Protein AF-A0A6V7M2S2-F1 (afdb_monomer_lite)

Radius of gyration: 20.78 Å; chains: 1; bounding box: 40×41×48 Å

Sequence (82 aa):
KEQEFLIKKANLTGLIEPQWKNHARNTYIKETTELYFSQLSKKQINDLAEYYRADFELFEYTPDEYLKYGQEVHTELPCRDD

Structure (mmCIF, N/CA/C/O backbone):
data_AF-A0A6V7M2S2-F1
#
_entry.id   AF-A0A6V7M2S2-F1
#
loop_
_atom_site.group_PDB
_atom_site.id
_atom_site.type_symbol
_atom_site.label_atom_id
_atom_site.label_alt_id
_atom_site.label_comp_id
_atom_site.label_asym_id
_atom_site.label_entity_id
_atom_site.label_seq_id
_atom_site.pdbx_PDB_ins_code
_atom_site.Cartn_x
_atom_site.Cartn_y
_atom_site.Cartn_z
_atom_site.occupancy
_atom_site.B_iso_or_equiv
_atom_site.auth_seq_id
_atom_site.auth_comp_id
_atom_site.auth_asym_id
_atom_site.auth_atom_id
_atom_site.pdbx_PDB_model_num
ATOM 1 N N . LYS A 1 1 ? -25.413 4.558 21.955 1.00 71.00 1 LYS A N 1
ATOM 2 C CA . LYS A 1 1 ? -24.340 3.556 22.212 1.00 71.00 1 LYS A CA 1
ATOM 3 C C . LYS A 1 1 ? -24.035 3.490 23.713 1.00 71.00 1 LYS A C 1
ATOM 5 O O . LYS A 1 1 ? -24.223 4.484 24.398 1.00 71.00 1 LYS A O 1
ATOM 10 N N . GLU A 1 2 ? -23.552 2.358 24.233 1.00 85.25 2 GLU A N 1
ATOM 11 C CA . GLU A 1 2 ? -23.233 2.136 25.665 1.00 85.25 2 GLU A CA 1
ATOM 12 C C . GLU A 1 2 ? -22.349 3.230 26.296 1.00 85.25 2 GLU A C 1
ATOM 14 O O . GLU A 1 2 ? -22.572 3.660 27.425 1.00 85.25 2 GLU A O 1
ATOM 19 N N . GLN A 1 3 ? -21.385 3.744 25.533 1.00 86.50 3 GLN A N 1
ATOM 20 C CA . GLN A 1 3 ? -20.469 4.804 25.966 1.00 86.50 3 GLN A CA 1
ATOM 21 C C . GLN A 1 3 ? -21.202 6.117 26.293 1.00 86.50 3 GLN A C 1
ATOM 23 O O . GLN A 1 3 ? -20.917 6.749 27.305 1.00 86.50 3 GLN A O 1
ATOM 28 N N . GLU A 1 4 ? -22.195 6.502 25.489 1.00 88.31 4 GLU A N 1
ATOM 29 C CA . GLU A 1 4 ? -23.008 7.706 25.724 1.00 88.31 4 GLU A CA 1
ATOM 30 C C . GLU A 1 4 ? -23.858 7.558 26.990 1.00 88.31 4 GLU A C 1
ATOM 32 O O . GLU A 1 4 ? -24.028 8.510 27.751 1.00 88.31 4 GLU A O 1
ATOM 37 N N . PHE A 1 5 ? -24.360 6.346 27.247 1.00 90.12 5 PHE A N 1
ATOM 38 C CA . PHE A 1 5 ? -25.118 6.038 28.455 1.00 90.12 5 PHE A CA 1
ATOM 39 C C . PHE A 1 5 ? -24.255 6.181 29.716 1.00 90.12 5 PHE A C 1
ATOM 41 O O . PHE A 1 5 ? -24.698 6.789 30.689 1.00 90.12 5 PHE A O 1
ATOM 48 N N . LEU A 1 6 ? -23.015 5.681 29.692 1.00 92.38 6 LEU A N 1
ATOM 49 C CA . LEU A 1 6 ? -22.076 5.811 30.810 1.00 92.38 6 LEU A CA 1
ATOM 50 C C . LEU A 1 6 ? -21.665 7.268 31.058 1.00 92.38 6 LEU A C 1
ATOM 52 O O . LEU A 1 6 ? -21.671 7.705 32.206 1.00 92.38 6 LEU A O 1
ATOM 56 N N . ILE A 1 7 ? -21.386 8.038 30.000 1.00 91.44 7 ILE A N 1
ATOM 57 C CA . ILE A 1 7 ? -21.062 9.474 30.099 1.00 91.44 7 ILE A CA 1
ATOM 58 C C . ILE A 1 7 ? -22.227 10.248 30.724 1.00 91.44 7 ILE A C 1
ATOM 60 O O . ILE A 1 7 ? -22.025 11.054 31.636 1.00 91.44 7 ILE A O 1
A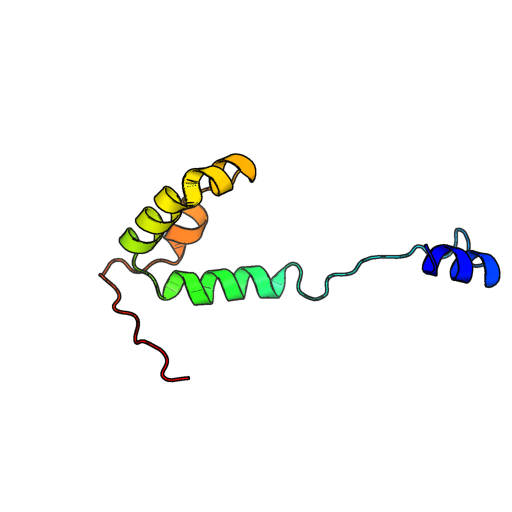TOM 64 N N . LYS A 1 8 ? -23.458 9.954 30.285 1.00 92.19 8 LYS A N 1
ATOM 65 C CA . LYS A 1 8 ? -24.671 10.555 30.843 1.00 92.19 8 LYS A CA 1
ATOM 66 C C . LYS A 1 8 ? -24.870 10.166 32.308 1.00 92.19 8 LYS A C 1
ATOM 68 O O . LYS A 1 8 ? -25.139 11.033 33.131 1.00 92.19 8 LYS A O 1
ATOM 73 N N . LYS A 1 9 ? -24.701 8.885 32.650 1.00 94.19 9 LYS A N 1
ATOM 74 C CA . LYS A 1 9 ? -24.835 8.371 34.024 1.00 94.19 9 LYS A CA 1
ATOM 75 C C . LYS A 1 9 ? -23.792 8.963 34.978 1.00 94.19 9 LYS A C 1
ATOM 77 O O . LYS A 1 9 ? -24.091 9.159 36.150 1.00 94.19 9 LYS A O 1
ATOM 82 N N . ALA A 1 10 ? -22.592 9.253 34.484 1.00 92.81 10 ALA A N 1
ATOM 83 C CA . ALA A 1 10 ? -21.507 9.845 35.259 1.00 92.81 10 ALA A CA 1
ATOM 84 C C . ALA A 1 10 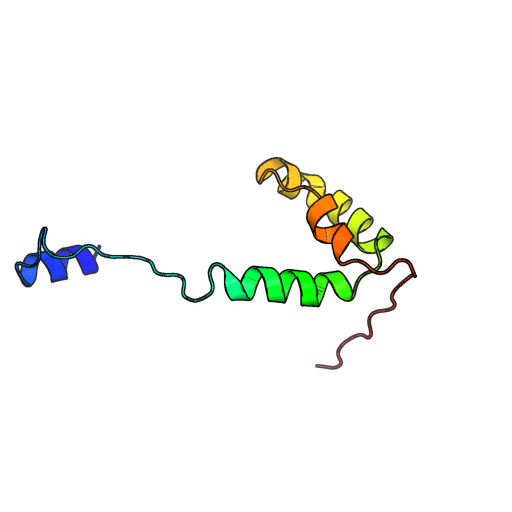? -21.562 11.386 35.339 1.00 92.81 10 ALA A C 1
ATOM 86 O O . ALA A 1 10 ? -20.682 11.980 35.952 1.00 92.81 10 ALA A O 1
ATOM 87 N N . ASN A 1 11 ? -22.568 12.040 34.737 1.00 90.94 11 ASN A N 1
ATOM 88 C CA . ASN A 1 11 ? -22.663 13.503 34.618 1.00 90.94 11 ASN A CA 1
ATOM 89 C C . ASN A 1 11 ? -21.430 14.159 33.964 1.00 90.94 11 ASN A C 1
ATOM 91 O O . ASN A 1 11 ? -21.082 15.293 34.275 1.00 90.94 11 ASN A O 1
ATOM 95 N N . LEU A 1 12 ? -20.787 13.462 33.023 1.00 92.88 12 LEU A N 1
ATOM 96 C CA . LEU A 1 12 ? -19.612 13.964 32.295 1.00 92.88 12 LEU A CA 1
ATOM 97 C C . LEU A 1 12 ? -19.976 14.533 30.913 1.00 92.88 12 LEU A C 1
ATOM 99 O O . LEU A 1 12 ? -19.105 14.789 30.081 1.00 92.88 12 LEU A O 1
ATOM 103 N N . THR A 1 13 ? -21.272 14.716 30.655 1.00 90.19 13 THR A N 1
ATOM 104 C CA . THR A 1 13 ? -21.790 15.261 29.395 1.00 90.19 13 THR A CA 1
ATOM 105 C C . THR A 1 13 ? -21.227 16.662 29.162 1.00 90.19 13 THR A C 1
ATOM 107 O O . THR A 1 13 ? -21.405 17.543 29.997 1.00 90.19 13 THR A O 1
ATOM 110 N N . GLY A 1 14 ? -20.547 16.867 28.033 1.00 87.88 14 GLY A N 1
ATOM 111 C CA . GLY A 1 14 ? -19.912 18.146 27.688 1.00 87.88 14 GLY A CA 1
ATOM 112 C C . GLY A 1 14 ? -18.531 18.372 28.315 1.00 87.88 14 GLY A C 1
ATOM 113 O O . GLY A 1 14 ? -17.866 19.332 27.944 1.00 87.88 14 GLY A O 1
ATOM 114 N N . LEU A 1 15 ? -18.080 17.488 29.215 1.00 90.00 15 LEU A N 1
ATOM 115 C CA . LEU A 1 15 ? -16.713 17.493 29.749 1.00 90.00 15 LEU A CA 1
ATOM 116 C C . LEU A 1 15 ? -15.802 16.517 28.993 1.00 90.00 15 LEU A C 1
ATOM 118 O O . LEU A 1 15 ? -14.618 16.792 28.815 1.00 90.00 15 LEU A O 1
ATOM 122 N N . ILE A 1 16 ? -16.351 15.380 28.557 1.00 86.94 16 ILE A N 1
ATOM 123 C CA . ILE A 1 16 ? -15.639 14.370 27.769 1.00 86.94 16 ILE A CA 1
ATOM 124 C C . ILE A 1 16 ? -16.485 13.913 26.584 1.00 86.94 16 ILE A C 1
ATOM 126 O O . ILE A 1 16 ? -17.717 13.906 26.639 1.00 86.94 16 ILE A O 1
ATOM 130 N N . GLU A 1 17 ? -15.808 13.461 25.536 1.00 84.75 17 GLU A N 1
ATOM 131 C CA . GLU A 1 17 ? -16.426 12.869 24.355 1.00 84.75 17 GLU A CA 1
ATOM 132 C C . GLU A 1 17 ? -15.756 11.531 24.005 1.00 84.75 17 GLU A C 1
ATOM 134 O O . GLU A 1 17 ? -14.544 11.367 24.190 1.00 84.75 17 GLU A O 1
ATOM 139 N N . PRO A 1 18 ? -16.524 10.537 23.526 1.00 82.44 18 PRO A N 1
ATOM 140 C CA . PRO A 1 18 ? -15.967 9.258 23.123 1.00 82.44 18 PRO A CA 1
ATOM 141 C C . PRO A 1 18 ? -15.126 9.429 21.852 1.00 82.44 18 PRO A C 1
ATOM 143 O O . PRO A 1 18 ? -15.641 9.721 20.776 1.00 82.44 18 PRO A O 1
ATOM 146 N N . GLN A 1 19 ? -13.822 9.195 21.977 1.00 78.12 19 GLN A N 1
ATOM 147 C CA . GLN A 1 19 ? -12.867 9.262 20.875 1.00 78.12 19 GLN A CA 1
ATOM 148 C C . GLN A 1 19 ? -12.471 7.850 20.432 1.00 78.12 19 GLN A C 1
ATOM 150 O O . GLN A 1 19 ? -11.911 7.076 21.211 1.00 78.12 19 GLN A O 1
ATOM 155 N N . TRP A 1 20 ? -12.721 7.514 19.164 1.00 70.62 20 TRP A N 1
ATOM 156 C CA . TRP A 1 20 ? -12.212 6.283 18.552 1.00 70.62 20 TRP A CA 1
ATOM 157 C C . TRP A 1 20 ? -10.760 6.491 18.116 1.00 70.62 20 TRP A C 1
ATOM 159 O O . TRP A 1 20 ? -10.469 6.851 16.974 1.00 70.62 20 TRP A O 1
ATOM 169 N N . LYS A 1 21 ? -9.828 6.279 19.048 1.00 68.19 21 LYS A N 1
ATOM 170 C CA . LYS A 1 21 ? -8.391 6.309 18.758 1.00 68.19 21 LYS A CA 1
ATOM 171 C C . LYS A 1 21 ? -7.940 4.955 18.206 1.00 68.19 21 LYS A C 1
ATOM 173 O O . LYS A 1 21 ? -7.701 4.022 18.964 1.00 68.19 21 LYS A O 1
ATOM 178 N N . ASN A 1 22 ? -7.775 4.857 16.887 1.00 62.75 22 ASN A N 1
ATOM 179 C CA . ASN A 1 22 ? -6.998 3.770 16.287 1.00 62.75 22 ASN A CA 1
ATOM 180 C C . ASN A 1 22 ? -5.517 4.010 16.610 1.00 62.75 22 ASN A C 1
ATOM 182 O O . ASN A 1 22 ? -4.858 4.809 15.949 1.00 62.75 22 ASN A O 1
ATOM 186 N N . HIS A 1 23 ? -4.987 3.339 17.633 1.00 55.38 23 HIS A N 1
ATOM 187 C CA . HIS A 1 23 ? -3.577 3.478 18.025 1.00 55.38 23 HIS A CA 1
ATOM 188 C C . HIS A 1 23 ? -2.589 3.123 16.894 1.00 55.38 23 HIS A C 1
ATOM 190 O O . HIS A 1 23 ? -1.464 3.608 16.900 1.00 55.38 23 HIS A O 1
ATOM 196 N N . ALA A 1 24 ? -3.024 2.351 15.893 1.00 56.88 24 ALA A N 1
ATOM 197 C CA . ALA A 1 24 ? -2.228 1.962 14.729 1.00 56.88 24 ALA A CA 1
ATOM 198 C C . ALA A 1 24 ? -2.290 2.950 13.541 1.00 56.88 24 ALA A C 1
ATOM 200 O O . ALA A 1 24 ? -1.640 2.717 12.526 1.00 56.88 24 ALA A O 1
ATOM 201 N N . ARG A 1 25 ? -3.091 4.028 13.611 1.00 57.62 25 ARG A N 1
ATOM 202 C CA . ARG A 1 25 ? -3.636 4.668 12.396 1.00 57.62 25 ARG A CA 1
ATOM 203 C C . ARG A 1 25 ? -2.621 5.328 11.457 1.00 57.62 25 ARG A C 1
ATOM 205 O O . ARG A 1 25 ? -2.968 5.467 10.300 1.00 57.62 25 ARG A O 1
ATOM 212 N N . ASN A 1 26 ? -1.424 5.736 11.894 1.00 56.25 26 ASN A N 1
ATOM 213 C CA . ASN A 1 26 ? -0.536 6.527 11.021 1.00 56.25 26 ASN A CA 1
ATOM 214 C C . ASN A 1 26 ? 0.920 6.051 10.943 1.00 56.25 26 ASN A C 1
ATOM 216 O O . ASN A 1 26 ? 1.465 6.014 9.844 1.00 56.25 26 ASN A O 1
ATOM 220 N N . THR A 1 27 ? 1.561 5.687 12.056 1.00 59.94 27 THR A N 1
ATOM 221 C CA . THR A 1 27 ? 2.975 5.262 12.036 1.00 59.94 27 THR A CA 1
ATOM 222 C C . THR A 1 27 ? 3.122 3.869 11.434 1.00 59.94 27 THR A C 1
ATOM 224 O O . THR A 1 27 ? 3.892 3.677 10.499 1.00 59.94 27 THR A O 1
ATOM 227 N N . TYR A 1 28 ? 2.284 2.931 11.885 1.00 73.88 28 TYR A N 1
ATOM 228 C CA . TYR A 1 28 ? 2.356 1.542 11.440 1.00 73.88 28 TYR A CA 1
ATOM 229 C C . TYR A 1 28 ? 2.010 1.388 9.957 1.00 73.88 28 TYR A C 1
ATOM 231 O O . TYR A 1 28 ? 2.624 0.579 9.277 1.00 73.88 28 TYR A O 1
ATOM 239 N N . ILE A 1 29 ? 1.069 2.183 9.430 1.00 80.38 29 ILE A N 1
ATOM 240 C CA . ILE A 1 29 ? 0.625 2.044 8.035 1.00 80.38 29 ILE A CA 1
ATOM 241 C C . ILE A 1 29 ? 1.764 2.350 7.063 1.00 80.38 29 ILE A C 1
ATOM 243 O O . ILE A 1 29 ? 2.006 1.552 6.169 1.00 80.38 29 ILE A O 1
ATOM 247 N N . LYS A 1 30 ? 2.495 3.458 7.243 1.00 84.75 30 LYS A N 1
ATOM 248 C CA . LYS A 1 30 ? 3.591 3.811 6.326 1.00 84.75 30 LYS A CA 1
ATOM 249 C C . LYS A 1 30 ? 4.723 2.789 6.366 1.00 84.75 30 LYS A C 1
ATOM 251 O O . LYS A 1 30 ? 5.135 2.317 5.314 1.00 84.75 30 LYS A O 1
ATOM 256 N N . 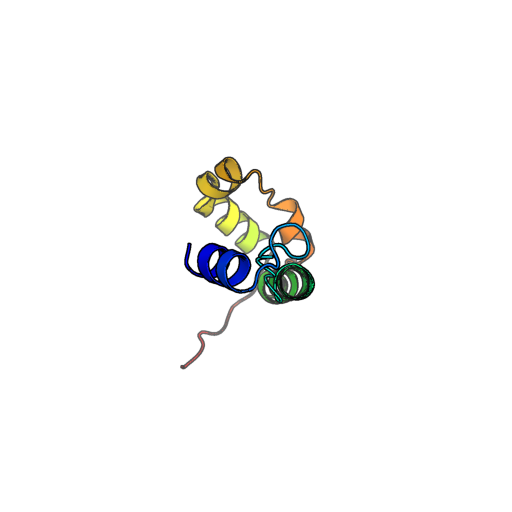GLU A 1 31 ? 5.163 2.421 7.568 1.00 88.38 31 GLU A N 1
ATOM 257 C CA . GLU A 1 31 ? 6.223 1.425 7.769 1.00 88.38 31 GLU A CA 1
ATOM 258 C C . GLU A 1 31 ? 5.829 0.062 7.187 1.00 88.38 31 GLU A C 1
ATOM 260 O O . GLU A 1 31 ? 6.629 -0.596 6.530 1.00 88.38 31 GLU A O 1
ATOM 265 N N . THR A 1 32 ? 4.571 -0.341 7.372 1.00 89.62 32 THR A N 1
ATOM 266 C CA . THR A 1 32 ? 4.042 -1.609 6.857 1.00 89.62 32 THR A CA 1
ATOM 267 C C . THR A 1 32 ? 3.913 -1.590 5.336 1.00 89.62 32 THR A C 1
ATOM 269 O O . THR A 1 32 ? 4.294 -2.557 4.678 1.00 89.62 32 THR A O 1
ATOM 272 N N . THR A 1 33 ? 3.416 -0.491 4.762 1.00 91.31 33 THR A N 1
ATOM 273 C CA . THR A 1 33 ? 3.346 -0.299 3.308 1.00 91.31 33 THR A CA 1
ATOM 274 C C . THR A 1 33 ? 4.737 -0.397 2.691 1.00 91.31 33 THR A C 1
ATOM 276 O O . THR A 1 33 ? 4.939 -1.173 1.762 1.00 91.31 33 THR A O 1
ATOM 279 N N . GLU A 1 34 ? 5.715 0.326 3.232 1.00 93.69 34 GLU A N 1
ATOM 280 C CA . GLU A 1 34 ? 7.099 0.268 2.758 1.00 93.69 34 GLU A CA 1
ATOM 281 C C . GLU A 1 34 ? 7.693 -1.144 2.895 1.00 93.69 34 GLU A C 1
ATOM 283 O O . GLU A 1 34 ? 8.268 -1.671 1.940 1.00 93.69 34 GLU A O 1
ATOM 288 N N . LEU A 1 35 ? 7.495 -1.802 4.042 1.00 93.06 35 LEU A N 1
ATOM 289 C CA . LEU A 1 35 ? 8.001 -3.151 4.301 1.00 93.06 35 LEU A CA 1
ATOM 290 C C . LEU A 1 35 ? 7.499 -4.178 3.280 1.00 93.06 35 LEU A C 1
ATOM 292 O O . LEU A 1 35 ? 8.273 -5.026 2.842 1.00 93.06 35 LEU A O 1
ATOM 296 N N . TYR A 1 36 ? 6.220 -4.139 2.910 1.00 93.69 36 TYR A N 1
ATOM 297 C CA . TYR A 1 36 ? 5.665 -5.119 1.977 1.00 93.69 36 TYR A CA 1
ATOM 298 C C . TYR A 1 36 ? 5.926 -4.756 0.514 1.00 93.69 36 TYR A C 1
ATOM 300 O O . TYR A 1 36 ? 6.343 -5.620 -0.254 1.00 93.69 36 TYR A O 1
ATOM 308 N N . PHE A 1 37 ? 5.754 -3.493 0.114 1.00 95.25 37 PHE A N 1
ATOM 309 C CA . PHE A 1 37 ? 5.970 -3.102 -1.284 1.00 95.25 37 PHE A CA 1
ATOM 310 C C . PHE A 1 37 ? 7.451 -3.112 -1.691 1.00 95.25 37 PHE A C 1
ATOM 312 O O . PHE A 1 37 ? 7.745 -3.321 -2.866 1.00 95.25 37 PHE A O 1
ATOM 319 N N . SER A 1 38 ? 8.388 -2.995 -0.741 1.00 95.06 38 SER A N 1
ATOM 320 C CA . SER A 1 38 ? 9.827 -3.172 -1.009 1.00 95.06 38 SER A CA 1
ATOM 321 C C . SER A 1 38 ? 10.248 -4.605 -1.341 1.00 95.06 38 SER A C 1
ATOM 323 O O . SER A 1 38 ? 11.354 -4.822 -1.841 1.00 95.06 38 SER A O 1
ATOM 325 N N . GLN A 1 39 ? 9.373 -5.588 -1.116 1.00 94.50 39 GLN A N 1
ATOM 326 C CA . GLN A 1 39 ? 9.598 -6.988 -1.492 1.00 94.50 39 GLN A CA 1
ATOM 327 C C . GLN A 1 39 ? 9.126 -7.300 -2.919 1.00 94.50 39 GLN A C 1
ATOM 329 O O . GLN A 1 39 ? 9.317 -8.414 -3.395 1.00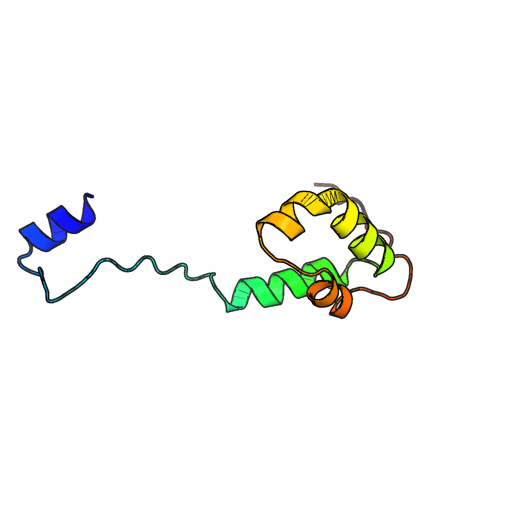 94.50 39 GLN A O 1
ATOM 334 N N . LEU A 1 40 ? 8.493 -6.345 -3.604 1.00 96.12 40 LEU A N 1
ATOM 335 C CA . LEU A 1 40 ? 7.951 -6.528 -4.946 1.00 96.12 40 LEU A CA 1
ATOM 336 C C . LEU A 1 40 ? 8.779 -5.771 -5.978 1.00 96.12 40 LEU A C 1
ATOM 338 O O . LEU A 1 40 ? 9.280 -4.675 -5.721 1.00 96.12 40 LEU A O 1
ATOM 342 N N . SER A 1 41 ? 8.843 -6.312 -7.190 1.00 97.00 41 SER A N 1
ATOM 343 C CA . SER A 1 41 ? 9.312 -5.558 -8.349 1.00 97.00 41 SER A CA 1
ATOM 344 C C . SER A 1 41 ? 8.277 -4.516 -8.770 1.00 97.00 41 SER A C 1
ATOM 346 O O . SER A 1 41 ? 7.069 -4.736 -8.649 1.00 97.00 41 SER A O 1
ATOM 348 N N . LYS A 1 42 ? 8.717 -3.405 -9.366 1.00 97.19 42 LYS A N 1
ATOM 349 C CA . LYS A 1 42 ? 7.813 -2.390 -9.937 1.00 97.19 42 LYS A CA 1
ATOM 350 C C . LYS A 1 42 ? 6.832 -2.981 -10.947 1.00 97.19 42 LYS A C 1
ATOM 352 O O . LYS A 1 42 ? 5.687 -2.544 -11.020 1.00 97.19 42 LYS A O 1
ATOM 357 N N . LYS A 1 43 ? 7.253 -4.009 -11.695 1.00 96.38 43 LYS A N 1
ATOM 358 C CA . LYS A 1 43 ? 6.362 -4.741 -12.599 1.00 96.38 43 LYS A CA 1
ATOM 359 C C . LYS A 1 43 ? 5.231 -5.430 -11.827 1.00 96.38 43 LYS A C 1
ATOM 361 O O . LYS A 1 43 ? 4.075 -5.237 -12.178 1.00 96.38 43 LYS A O 1
ATOM 366 N N . GLN A 1 44 ? 5.551 -6.175 -10.769 1.00 96.12 44 GLN A N 1
ATOM 367 C CA . GLN A 1 44 ? 4.544 -6.837 -9.928 1.00 96.12 44 GLN A CA 1
ATOM 368 C C . GLN A 1 44 ? 3.592 -5.825 -9.274 1.00 96.12 44 GLN A C 1
ATOM 370 O O . GLN A 1 44 ? 2.398 -6.089 -9.189 1.00 96.12 44 GLN A O 1
ATOM 375 N N . ILE A 1 45 ? 4.087 -4.652 -8.865 1.00 96.62 45 ILE A N 1
ATOM 376 C CA . ILE A 1 45 ? 3.243 -3.574 -8.319 1.00 96.62 45 ILE A CA 1
ATOM 377 C C . ILE A 1 45 ? 2.257 -3.056 -9.373 1.00 96.62 45 ILE A C 1
ATOM 379 O O . ILE A 1 45 ? 1.078 -2.897 -9.070 1.00 96.62 45 ILE A O 1
ATOM 383 N N . ASN A 1 46 ? 2.707 -2.832 -10.609 1.00 96.75 46 ASN A N 1
ATOM 384 C CA . ASN A 1 46 ? 1.819 -2.429 -11.702 1.00 96.75 46 ASN A CA 1
ATOM 385 C C . ASN A 1 46 ? 0.792 -3.516 -12.045 1.00 96.75 46 ASN A C 1
ATOM 387 O O . ASN A 1 46 ? -0.379 -3.202 -12.233 1.00 96.75 46 ASN A O 1
ATOM 391 N N . ASP A 1 47 ? 1.209 -4.785 -12.083 1.00 96.62 47 ASP A N 1
ATOM 392 C CA . ASP A 1 47 ? 0.303 -5.912 -12.331 1.00 96.62 47 ASP A CA 1
ATOM 393 C C . ASP A 1 47 ? -0.786 -5.994 -11.234 1.00 96.62 47 ASP A C 1
ATOM 395 O O . ASP A 1 47 ? -1.959 -6.217 -11.534 1.00 96.62 47 ASP A O 1
ATOM 399 N N . LEU A 1 48 ? -0.421 -5.758 -9.964 1.00 95.62 48 LEU A N 1
ATOM 400 C CA . LEU A 1 48 ? -1.365 -5.671 -8.843 1.00 95.62 48 LEU A CA 1
ATOM 401 C C . LEU A 1 48 ? -2.304 -4.467 -8.962 1.00 95.62 48 LEU A C 1
ATOM 403 O O . LEU A 1 48 ? -3.500 -4.610 -8.722 1.00 95.62 48 LEU A O 1
ATOM 407 N N . ALA A 1 49 ? -1.779 -3.295 -9.322 1.00 96.31 49 ALA A N 1
ATOM 408 C CA . ALA A 1 49 ? -2.582 -2.088 -9.489 1.00 96.31 49 ALA A CA 1
ATOM 409 C C . ALA A 1 49 ? -3.625 -2.251 -10.604 1.00 96.31 49 ALA A C 1
ATOM 411 O O . ALA A 1 49 ? -4.762 -1.822 -10.437 1.00 96.31 49 ALA A O 1
ATOM 412 N N . GLU A 1 50 ? -3.270 -2.923 -11.702 1.00 97.62 50 GLU A N 1
ATOM 413 C CA . GLU A 1 50 ? -4.222 -3.250 -12.767 1.00 97.62 50 GLU A CA 1
ATOM 414 C C . GLU A 1 50 ? -5.268 -4.268 -12.293 1.00 97.62 50 GLU A C 1
ATOM 416 O O . GLU A 1 50 ? -6.460 -4.095 -12.544 1.00 97.62 50 GLU A O 1
ATOM 421 N N . TYR A 1 51 ? -4.854 -5.302 -11.552 1.00 97.75 51 TYR A N 1
ATOM 422 C CA . TYR A 1 51 ? -5.782 -6.292 -10.998 1.00 97.75 51 TYR A CA 1
ATOM 423 C C . TYR A 1 51 ? -6.802 -5.663 -10.029 1.00 97.75 51 TYR A C 1
ATOM 425 O O . TYR A 1 51 ? -7.985 -5.994 -10.079 1.00 97.75 51 TYR A O 1
ATOM 433 N N . TYR A 1 52 ? -6.362 -4.723 -9.185 1.00 96.94 52 TYR A N 1
ATOM 434 C CA . TYR A 1 52 ? -7.192 -4.001 -8.208 1.00 96.94 52 TYR A CA 1
ATOM 435 C C . TYR A 1 52 ? -7.667 -2.627 -8.695 1.00 96.94 52 TYR A C 1
ATOM 437 O O . TYR A 1 52 ? -8.034 -1.766 -7.893 1.00 96.94 52 TYR A O 1
ATOM 445 N N . ARG A 1 53 ? -7.691 -2.398 -10.010 1.00 96.81 53 ARG A N 1
ATOM 446 C CA . ARG A 1 53 ? -7.992 -1.085 -10.589 1.00 96.81 53 ARG A CA 1
ATOM 447 C C . ARG A 1 53 ? -9.303 -0.477 -10.084 1.00 96.81 53 ARG A C 1
ATOM 449 O O . ARG A 1 53 ? -9.344 0.712 -9.782 1.00 96.81 53 ARG A O 1
ATOM 456 N N . ALA A 1 54 ? -10.355 -1.286 -9.964 1.00 97.31 54 ALA A N 1
ATOM 457 C CA . ALA A 1 54 ? -11.658 -0.821 -9.488 1.00 97.31 54 ALA A CA 1
ATOM 458 C C . ALA A 1 54 ? -11.592 -0.257 -8.057 1.00 97.31 54 ALA A C 1
ATOM 460 O O . ALA A 1 54 ? -12.223 0.757 -7.769 1.00 97.31 54 ALA A O 1
ATOM 461 N N . ASP A 1 55 ? -10.796 -0.874 -7.180 1.00 96.75 55 ASP A N 1
ATOM 462 C CA . ASP A 1 55 ? -10.604 -0.391 -5.813 1.00 96.75 55 ASP A CA 1
ATOM 463 C C . ASP A 1 55 ? -9.771 0.897 -5.801 1.00 96.75 55 ASP A C 1
ATOM 465 O O . ASP A 1 55 ? -10.100 1.841 -5.086 1.00 96.75 55 ASP A O 1
ATOM 469 N N . PHE A 1 56 ? -8.727 0.981 -6.633 1.00 94.50 56 PHE A N 1
ATOM 470 C CA . PHE A 1 56 ? -7.923 2.201 -6.767 1.00 94.50 56 PHE A CA 1
ATOM 471 C C . PHE A 1 56 ? -8.768 3.391 -7.236 1.00 94.50 56 PHE A C 1
ATOM 473 O O . PHE A 1 56 ? -8.640 4.481 -6.683 1.00 94.50 56 PHE A O 1
ATOM 480 N N . GLU A 1 57 ? -9.663 3.178 -8.203 1.00 95.06 57 GLU A N 1
ATOM 481 C CA . GLU A 1 57 ? -10.603 4.201 -8.670 1.00 95.06 57 GLU A CA 1
ATOM 482 C C . GLU A 1 57 ? -11.631 4.570 -7.585 1.00 95.06 57 GLU A C 1
ATOM 484 O O . GLU A 1 57 ? -11.896 5.752 -7.374 1.00 95.06 57 GLU A O 1
ATOM 489 N N . LEU A 1 58 ? -12.174 3.588 -6.854 1.00 96.81 58 LEU A N 1
ATOM 490 C CA . LEU A 1 58 ? -13.169 3.815 -5.800 1.00 96.81 58 LEU A CA 1
ATOM 491 C C . LEU A 1 58 ? -12.616 4.617 -4.611 1.00 96.81 58 LEU A C 1
ATOM 493 O O . LEU A 1 58 ? -13.347 5.407 -4.011 1.00 96.81 58 LEU A O 1
ATOM 497 N N . PHE A 1 59 ? -11.351 4.393 -4.251 1.00 94.38 59 PHE A N 1
ATOM 498 C CA . PHE A 1 59 ? -10.706 5.013 -3.089 1.00 94.38 59 PHE A CA 1
ATOM 499 C C . PHE A 1 59 ? -9.722 6.135 -3.447 1.00 94.38 59 PHE A C 1
ATOM 501 O O . PHE A 1 59 ? -9.058 6.657 -2.551 1.00 94.38 59 PHE A O 1
ATOM 508 N N . GLU A 1 60 ? -9.644 6.517 -4.726 1.00 93.69 60 GLU A N 1
ATOM 509 C CA . GLU A 1 60 ? -8.759 7.570 -5.245 1.00 93.69 60 GLU A CA 1
ATOM 510 C C . GLU A 1 60 ? -7.267 7.322 -4.932 1.00 93.69 60 GLU A C 1
ATOM 512 O O . GLU A 1 60 ? -6.501 8.240 -4.631 1.00 93.69 60 GLU A O 1
ATOM 517 N N . TYR A 1 61 ? -6.834 6.060 -5.003 1.00 91.56 61 TYR A N 1
ATOM 518 C CA . TYR A 1 61 ? -5.431 5.677 -4.834 1.00 91.56 61 TYR A CA 1
ATOM 519 C C . TYR A 1 61 ? -4.658 5.756 -6.148 1.00 91.56 61 TYR A C 1
ATOM 521 O O . TYR A 1 61 ? -5.205 5.569 -7.234 1.00 91.56 61 TYR A O 1
ATOM 529 N N . THR A 1 62 ? -3.345 5.986 -6.048 1.00 93.56 62 THR A N 1
ATOM 530 C CA . THR A 1 62 ? -2.444 5.993 -7.208 1.00 93.56 62 THR A CA 1
ATOM 531 C C . THR A 1 62 ? -1.303 4.990 -7.021 1.00 93.56 62 THR A C 1
ATOM 533 O O . THR A 1 62 ? -0.737 4.901 -5.928 1.00 93.56 62 THR A O 1
ATOM 536 N N . PRO A 1 63 ? -0.929 4.227 -8.066 1.00 93.94 63 PRO A N 1
ATOM 537 C CA . PRO A 1 63 ? 0.168 3.262 -7.980 1.00 93.94 63 PRO A CA 1
ATOM 538 C C . PRO A 1 63 ? 1.527 3.926 -7.719 1.00 93.94 63 PRO A C 1
ATOM 540 O O . PRO A 1 63 ? 2.410 3.309 -7.125 1.00 93.94 63 PRO A O 1
ATOM 543 N N . ASP A 1 64 ? 1.678 5.197 -8.100 1.00 95.25 64 ASP A N 1
ATOM 544 C CA . ASP A 1 64 ? 2.906 5.985 -7.953 1.00 95.25 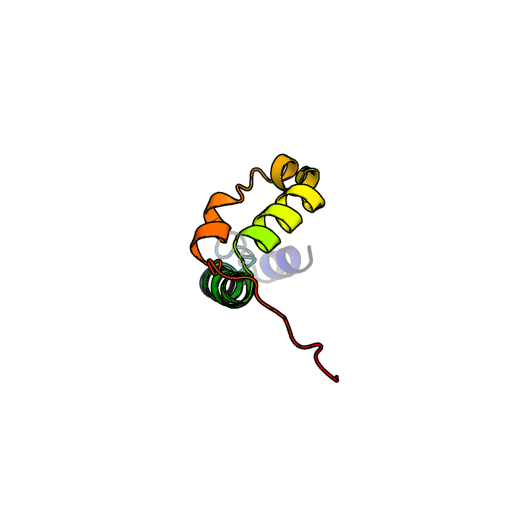64 ASP A CA 1
ATOM 545 C C . ASP A 1 64 ? 3.417 6.049 -6.511 1.00 95.25 64 ASP A C 1
ATOM 547 O O . ASP A 1 64 ? 4.626 6.120 -6.281 1.00 95.25 64 ASP A O 1
ATOM 551 N N . GLU A 1 65 ? 2.526 6.020 -5.518 1.00 90.56 65 GLU A N 1
ATOM 552 C CA . GLU A 1 65 ? 2.930 6.023 -4.111 1.00 90.56 65 GLU A CA 1
ATOM 553 C C . GLU A 1 65 ? 3.619 4.723 -3.697 1.00 90.56 65 GLU A C 1
ATOM 555 O O . GLU A 1 65 ? 4.565 4.762 -2.911 1.00 90.56 65 GLU A O 1
ATOM 560 N N . TYR A 1 66 ? 3.207 3.596 -4.272 1.00 94.50 66 TYR A N 1
ATOM 561 C CA . TYR A 1 66 ? 3.750 2.275 -3.964 1.00 94.50 66 TYR A CA 1
ATOM 562 C C . TYR A 1 66 ? 4.971 1.941 -4.825 1.00 94.50 66 TYR A C 1
ATOM 564 O O . TYR A 1 66 ? 5.923 1.323 -4.347 1.00 94.50 66 TYR A O 1
ATOM 572 N N . LEU A 1 67 ? 4.999 2.418 -6.076 1.00 96.38 67 LEU A N 1
ATOM 573 C CA . LEU A 1 67 ? 6.125 2.245 -7.003 1.00 96.38 67 LEU A CA 1
ATOM 574 C C . LEU A 1 67 ? 7.438 2.845 -6.483 1.00 96.38 67 LEU A C 1
ATOM 576 O O . LEU A 1 67 ? 8.510 2.400 -6.890 1.00 96.38 67 LEU A O 1
ATOM 580 N N . LYS A 1 68 ? 7.373 3.817 -5.565 1.00 95.62 68 LYS A N 1
ATOM 581 C CA . LYS A 1 68 ? 8.546 4.388 -4.878 1.00 95.62 68 LYS A CA 1
ATOM 582 C C . LYS A 1 68 ? 9.320 3.352 -4.063 1.00 95.62 68 LYS A C 1
ATOM 584 O O . LYS A 1 68 ? 10.524 3.512 -3.894 1.00 95.62 68 LYS A O 1
ATOM 589 N N . TYR A 1 69 ? 8.637 2.319 -3.571 1.00 95.31 69 TYR A N 1
ATOM 590 C CA . TYR A 1 69 ? 9.230 1.276 -2.736 1.00 95.31 69 TYR A CA 1
ATOM 591 C C . TYR A 1 69 ? 9.681 0.054 -3.543 1.00 95.31 69 TYR A C 1
ATOM 593 O O . TYR A 1 69 ? 10.530 -0.696 -3.075 1.00 95.31 69 TYR A O 1
ATOM 601 N N . GLY A 1 70 ? 9.140 -0.142 -4.748 1.00 94.94 70 GLY A N 1
ATOM 602 C CA . GLY A 1 70 ? 9.381 -1.340 -5.551 1.00 94.94 70 GLY A CA 1
ATOM 603 C C . GLY A 1 70 ? 10.808 -1.473 -6.086 1.00 94.94 70 GLY A C 1
ATOM 604 O O . GLY A 1 70 ? 11.450 -0.495 -6.477 1.00 94.94 70 GLY A O 1
ATOM 605 N N . GLN A 1 71 ? 11.273 -2.716 -6.179 1.00 93.81 71 GLN A N 1
ATOM 606 C CA . GLN A 1 71 ? 12.562 -3.081 -6.765 1.00 93.81 71 GLN A CA 1
ATOM 607 C C . GLN A 1 71 ? 12.531 -2.967 -8.299 1.00 93.81 71 GLN A C 1
ATOM 609 O O . GLN A 1 71 ? 11.506 -3.209 -8.936 1.00 93.81 71 GLN A O 1
ATOM 614 N N . GLU A 1 72 ? 13.663 -2.629 -8.919 1.00 93.12 72 GLU A N 1
ATOM 615 C CA . GLU A 1 72 ? 13.767 -2.562 -10.391 1.00 93.12 72 GLU A CA 1
ATOM 616 C C . GLU A 1 72 ? 13.822 -3.949 -11.049 1.00 93.12 72 GLU A C 1
ATOM 618 O O . GLU A 1 72 ? 13.384 -4.134 -12.183 1.00 93.12 72 GLU A O 1
ATOM 623 N N . VAL A 1 73 ? 14.379 -4.932 -10.343 1.00 91.19 73 VAL A N 1
ATOM 624 C CA . VAL A 1 73 ? 14.555 -6.302 -10.838 1.00 91.19 73 VAL A CA 1
ATOM 625 C C . VAL A 1 73 ? 13.359 -7.171 -10.476 1.00 91.19 73 VAL A C 1
ATOM 627 O O . VAL A 1 73 ? 12.653 -6.888 -9.512 1.00 91.19 73 VAL A O 1
ATOM 630 N N . HIS A 1 74 ? 13.139 -8.248 -11.234 1.00 83.00 74 HIS A N 1
ATOM 631 C CA 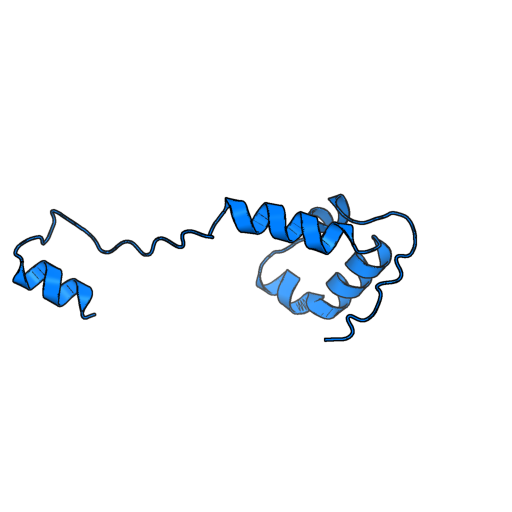. HIS A 1 74 ? 12.132 -9.245 -10.884 1.00 83.00 74 HIS A CA 1
ATOM 632 C C . HIS A 1 74 ? 12.451 -9.842 -9.509 1.00 83.00 74 HIS A C 1
ATOM 634 O O . HIS A 1 74 ? 13.546 -10.361 -9.295 1.00 83.00 74 HIS A O 1
ATOM 640 N N . THR A 1 75 ? 11.471 -9.808 -8.605 1.00 86.06 75 THR A N 1
ATOM 641 C CA . THR A 1 75 ? 11.584 -10.412 -7.278 1.00 86.06 75 THR A CA 1
ATOM 642 C C . THR A 1 75 ? 10.858 -11.753 -7.251 1.00 86.06 75 THR A C 1
ATOM 644 O O . THR A 1 75 ? 9.679 -11.835 -7.606 1.00 86.06 75 THR A O 1
ATOM 647 N N . GLU A 1 76 ? 11.569 -12.813 -6.874 1.00 85.94 76 GLU A N 1
ATOM 648 C CA . GLU A 1 76 ? 10.973 -14.104 -6.535 1.00 85.94 76 GLU A CA 1
ATOM 649 C C . GLU A 1 76 ? 10.684 -14.112 -5.036 1.00 85.94 76 GLU A C 1
ATOM 651 O O . GLU A 1 76 ? 11.580 -13.889 -4.221 1.00 85.94 76 GLU A O 1
ATOM 656 N N . LEU A 1 77 ? 9.422 -14.330 -4.671 1.00 80.94 77 LEU A N 1
ATOM 657 C CA . LEU A 1 77 ? 9.022 -14.419 -3.275 1.00 80.94 77 LEU A CA 1
ATOM 658 C C . LEU A 1 77 ? 9.001 -15.889 -2.858 1.00 80.94 77 LEU A C 1
ATOM 660 O O . LEU A 1 77 ? 8.262 -16.669 -3.467 1.00 80.94 77 LEU A O 1
ATOM 664 N N . PRO A 1 78 ? 9.784 -16.290 -1.842 1.00 81.00 78 PRO A N 1
ATOM 665 C CA . PRO A 1 78 ? 9.701 -17.644 -1.327 1.00 81.00 78 PRO A CA 1
ATOM 666 C C . PRO A 1 78 ? 8.309 -17.865 -0.733 1.00 81.00 78 PRO A C 1
ATOM 668 O O . PRO A 1 78 ? 7.782 -17.011 -0.014 1.00 81.00 78 PRO A O 1
ATOM 671 N N . CYS A 1 79 ? 7.712 -19.020 -1.027 1.00 77.69 79 CYS A N 1
ATOM 672 C CA . CYS A 1 79 ? 6.543 -19.465 -0.281 1.00 77.69 79 CYS A CA 1
ATOM 673 C C . CYS A 1 79 ? 6.958 -19.656 1.179 1.00 77.69 79 CYS A C 1
ATOM 675 O O . CYS A 1 79 ? 8.046 -20.162 1.460 1.00 77.69 79 CYS A O 1
ATOM 677 N N . ARG A 1 80 ? 6.115 -19.202 2.104 1.00 75.69 80 ARG A N 1
ATOM 678 C CA . ARG A 1 80 ? 6.340 -19.413 3.528 1.00 75.69 80 ARG A CA 1
ATOM 679 C C . ARG A 1 80 ? 5.755 -20.778 3.888 1.00 75.69 80 ARG A C 1
ATOM 681 O O . ARG A 1 80 ? 4.562 -20.997 3.687 1.00 75.69 80 ARG A O 1
ATOM 688 N N . ASP A 1 81 ? 6.620 -21.695 4.311 1.00 72.75 81 ASP A N 1
ATOM 689 C CA . ASP A 1 81 ? 6.230 -23.017 4.803 1.00 72.75 81 ASP A CA 1
ATOM 690 C C . ASP A 1 81 ? 5.692 -22.857 6.237 1.00 72.75 81 ASP A C 1
ATOM 692 O O . ASP A 1 81 ? 6.415 -23.082 7.210 1.00 72.75 81 ASP A O 1
ATOM 696 N N . ASP A 1 82 ? 4.455 -22.372 6.354 1.00 56.41 82 ASP A N 1
ATOM 697 C CA . ASP A 1 82 ? 3.733 -22.207 7.623 1.00 56.41 82 ASP A CA 1
ATOM 698 C C . ASP A 1 82 ? 2.885 -23.451 7.941 1.00 56.41 82 ASP A C 1
ATOM 700 O O . ASP A 1 82 ? 2.093 -23.875 7.063 1.00 56.41 82 ASP A O 1
#

pLDDT: mean 87.45, std 11.45, range [55.38, 97.75]

InterPro domains:
  IPR005331 Sulfotransferase [PF03567] (20-61)

Secondary structure (DSSP, 8-state):
-HHHHHHHHTT-BTTB------TTTTHHHHHHHHHHHTTSBHHHHHHHHHHTHHHHHHHT--THHHHTT-BSSPPPPPPP--

Foldseek 3Di:
DVVVVVCVVVVCVPVDDDDPDPVCPPPVVVVVLLVVLLQAALVVLVVVCVVCVVVCVVVVHDSVVSSVNHDNDGHDDDDDPD

Organism: NCBI:txid1563983